Protein AF-A0A7W1DNX0-F1 (afdb_monomer_lite)

Foldseek 3Di:
DEEEWECAEPPDHCVVVVVVCVVDDPLVYAYAYEDDHYGPPDDPVLVVVSVVQVVCCVPVVNHDHHYYSYDPPDVDDDDPDPDDDDDPDDDD

pLDDT: mean 83.92, std 21.85, range [33.31, 98.06]

Structure (mmCIF, N/CA/C/O backbone):
data_AF-A0A7W1DNX0-F1
#
_entry.id   AF-A0A7W1DNX0-F1
#
loop_
_atom_site.group_PDB
_atom_site.id
_atom_site.type_symbol
_atom_site.label_atom_id
_atom_site.label_alt_id
_atom_site.label_comp_id
_atom_site.label_asym_id
_atom_site.label_entity_id
_atom_site.label_seq_id
_atom_site.pdbx_PDB_ins_code
_atom_site.Cartn_x
_atom_site.Cartn_y
_atom_site.Cartn_z
_atom_site.occupancy
_atom_site.B_iso_or_equiv
_atom_site.auth_seq_id
_atom_site.auth_comp_id
_atom_site.auth_asym_id
_atom_site.auth_atom_id
_atom_site.pdbx_PDB_model_num
ATOM 1 N N . MET A 1 1 ? -5.024 -5.968 8.058 1.00 94.19 1 MET A N 1
ATOM 2 C CA . MET A 1 1 ? -3.702 -5.675 7.456 1.00 94.19 1 MET A CA 1
ATOM 3 C C . MET A 1 1 ? -3.898 -4.913 6.157 1.00 94.19 1 MET A C 1
ATOM 5 O O . MET A 1 1 ? -4.715 -5.328 5.342 1.00 94.19 1 MET A O 1
ATOM 9 N N . LEU A 1 2 ? -3.143 -3.831 5.957 1.00 97.31 2 LEU A N 1
ATOM 10 C CA . LEU A 1 2 ? -3.127 -3.060 4.714 1.00 97.31 2 LEU A CA 1
ATOM 11 C C . LEU A 1 2 ? -1.740 -3.160 4.063 1.00 97.31 2 LEU A C 1
ATOM 13 O O . LEU A 1 2 ? -0.737 -2.951 4.739 1.00 97.31 2 LEU A O 1
ATOM 17 N N . THR A 1 3 ? -1.680 -3.483 2.769 1.00 97.25 3 THR A N 1
ATOM 18 C CA . THR A 1 3 ? -0.424 -3.516 1.992 1.00 97.25 3 THR A CA 1
ATOM 19 C C . THR A 1 3 ? -0.408 -2.405 0.951 1.00 97.25 3 THR A C 1
ATOM 21 O O . THR A 1 3 ? -1.425 -2.200 0.286 1.00 97.25 3 THR A O 1
ATOM 24 N N . LEU A 1 4 ? 0.748 -1.780 0.733 1.00 97.12 4 LEU A N 1
ATOM 25 C CA . LEU A 1 4 ? 0.972 -0.768 -0.299 1.00 97.12 4 LEU A CA 1
ATOM 26 C C . LEU A 1 4 ? 2.145 -1.196 -1.194 1.00 97.12 4 LEU A C 1
ATOM 28 O O . LEU A 1 4 ? 3.178 -1.619 -0.682 1.00 97.12 4 LEU A O 1
ATOM 32 N N . HIS A 1 5 ? 1.986 -1.117 -2.517 1.00 97.69 5 HIS A N 1
ATOM 33 C CA . HIS A 1 5 ? 2.980 -1.620 -3.474 1.00 97.69 5 HIS A CA 1
ATOM 34 C C . HIS A 1 5 ? 3.062 -0.751 -4.734 1.00 97.69 5 HIS A C 1
ATOM 36 O O . HIS A 1 5 ? 2.045 -0.271 -5.228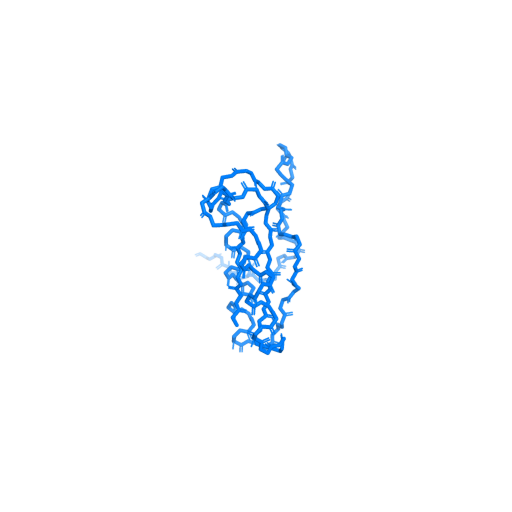 1.00 97.69 5 HIS A O 1
ATOM 42 N N . THR A 1 6 ? 4.237 -0.552 -5.326 1.00 96.75 6 THR A N 1
ATOM 43 C CA . THR A 1 6 ? 4.333 0.150 -6.616 1.00 96.75 6 THR A CA 1
ATOM 44 C C . THR A 1 6 ? 4.017 -0.779 -7.787 1.00 96.75 6 THR A C 1
ATOM 46 O O . THR A 1 6 ? 4.378 -1.951 -7.831 1.00 96.75 6 THR A O 1
ATOM 49 N N . THR A 1 7 ? 3.315 -0.267 -8.788 1.00 95.94 7 THR A N 1
ATOM 50 C CA . THR A 1 7 ? 2.916 -1.040 -9.976 1.00 95.94 7 THR A CA 1
ATOM 51 C C . THR A 1 7 ? 4.092 -1.568 -10.803 1.00 95.94 7 THR A C 1
ATOM 53 O O . THR A 1 7 ? 3.978 -2.601 -11.466 1.00 95.94 7 THR A O 1
ATOM 56 N N . ARG A 1 8 ? 5.217 -0.858 -10.815 1.00 95.88 8 ARG A N 1
ATOM 57 C CA . ARG A 1 8 ? 6.376 -1.176 -11.652 1.00 95.88 8 ARG A CA 1
ATOM 58 C C . ARG A 1 8 ? 7.630 -1.300 -10.781 1.00 95.88 8 ARG A C 1
ATOM 60 O O . ARG A 1 8 ? 8.632 -0.633 -11.025 1.00 95.88 8 ARG A O 1
ATOM 67 N N . ASP A 1 9 ? 7.530 -2.121 -9.739 1.00 97.38 9 ASP A N 1
ATOM 68 C CA . ASP A 1 9 ? 8.634 -2.487 -8.849 1.00 97.38 9 ASP A CA 1
ATOM 69 C C . ASP A 1 9 ? 9.536 -3.557 -9.506 1.00 97.38 9 ASP A C 1
ATOM 71 O O . ASP A 1 9 ? 9.044 -4.647 -9.821 1.00 97.38 9 ASP A O 1
ATOM 75 N N . PRO A 1 10 ? 10.831 -3.274 -9.748 1.00 96.06 10 PRO A N 1
ATOM 76 C CA . PRO A 1 10 ? 11.758 -4.244 -10.329 1.00 96.06 10 PRO A CA 1
ATOM 77 C C . PRO A 1 10 ? 12.379 -5.204 -9.298 1.00 96.06 10 PRO A C 1
ATOM 79 O O . PRO A 1 10 ? 12.978 -6.199 -9.698 1.00 96.06 10 PRO A O 1
ATOM 82 N N . VAL A 1 11 ? 12.276 -4.910 -7.998 1.00 97.38 11 VAL A N 1
ATOM 83 C CA . VAL A 1 11 ? 12.905 -5.678 -6.908 1.00 97.38 11 VAL A CA 1
ATOM 84 C C . VAL A 1 11 ? 11.923 -6.694 -6.336 1.00 97.38 11 VAL A C 1
ATOM 86 O O . VAL A 1 11 ? 12.261 -7.864 -6.167 1.00 97.38 11 VAL A O 1
ATOM 89 N N . VAL A 1 12 ? 10.692 -6.258 -6.070 1.00 96.25 12 VAL A N 1
ATOM 90 C CA . VAL A 1 12 ? 9.609 -7.101 -5.559 1.00 96.25 12 VAL A CA 1
ATOM 91 C C . VAL A 1 12 ? 8.453 -7.008 -6.545 1.00 96.25 12 VAL A C 1
ATOM 93 O O . VAL A 1 12 ? 7.658 -6.086 -6.467 1.00 96.25 12 VAL A O 1
ATOM 96 N N . PRO A 1 13 ? 8.333 -7.915 -7.522 1.00 94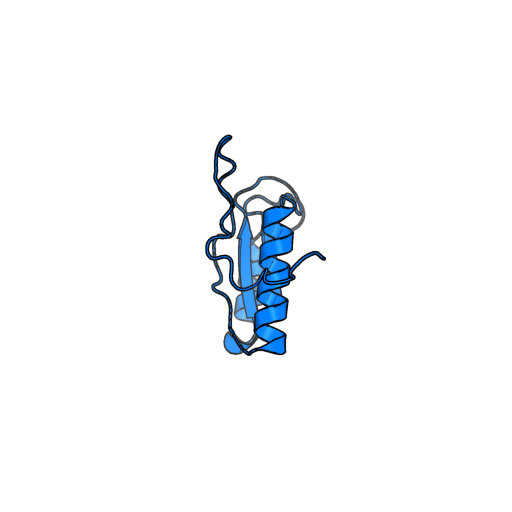.75 13 PRO A N 1
ATOM 97 C CA . PRO A 1 13 ? 7.301 -7.774 -8.538 1.00 94.75 13 PRO A CA 1
ATOM 98 C C . PRO A 1 13 ? 5.883 -7.937 -7.973 1.00 94.75 13 PRO A C 1
ATOM 100 O O . PRO A 1 13 ? 5.626 -8.765 -7.096 1.00 94.75 13 PRO A O 1
ATOM 103 N N . ARG A 1 14 ? 4.924 -7.214 -8.565 1.00 93.25 14 ARG A N 1
ATOM 104 C CA . ARG A 1 14 ? 3.517 -7.170 -8.118 1.00 93.25 14 ARG A CA 1
ATOM 105 C C . ARG A 1 14 ? 2.829 -8.542 -8.032 1.00 93.25 14 ARG A C 1
ATOM 107 O O . ARG A 1 14 ? 1.862 -8.679 -7.293 1.00 93.25 14 ARG A O 1
ATOM 114 N N . PHE A 1 15 ? 3.289 -9.570 -8.750 1.00 94.38 15 PHE A N 1
ATOM 115 C CA . PHE A 1 15 ? 2.668 -10.898 -8.646 1.00 94.38 15 PHE A CA 1
ATOM 116 C C . PHE A 1 15 ? 2.732 -11.462 -7.215 1.00 94.38 15 PHE A C 1
ATOM 118 O O . PHE A 1 15 ? 1.856 -12.237 -6.841 1.00 94.38 15 PHE A O 1
ATOM 125 N N . HIS A 1 16 ? 3.700 -11.040 -6.388 1.00 95.19 16 HIS A N 1
ATOM 126 C CA . HIS A 1 16 ? 3.730 -11.388 -4.964 1.00 95.19 16 HIS A CA 1
ATOM 127 C C . HIS A 1 16 ? 2.502 -10.863 -4.218 1.00 95.19 16 HIS A C 1
ATOM 129 O O . HIS A 1 16 ? 1.962 -11.555 -3.361 1.00 95.19 16 HIS A O 1
ATOM 135 N N . GLN A 1 17 ? 2.024 -9.667 -4.573 1.00 94.56 17 GLN A N 1
ATOM 136 C CA . GLN A 1 17 ? 0.812 -9.090 -4.004 1.00 94.56 17 GLN A CA 1
ATOM 137 C C . GLN A 1 17 ? -0.411 -9.937 -4.376 1.00 94.56 17 GLN A C 1
ATOM 139 O O . GLN A 1 17 ? -1.180 -10.303 -3.492 1.00 94.56 17 GLN A O 1
ATOM 144 N N . THR A 1 18 ? -0.540 -10.330 -5.648 1.00 94.94 18 THR A N 1
ATOM 145 C CA . THR A 1 18 ? -1.608 -11.235 -6.110 1.00 94.94 18 THR A CA 1
ATOM 146 C C . THR A 1 18 ? -1.552 -12.591 -5.404 1.00 94.94 18 THR A C 1
ATOM 148 O O . THR A 1 18 ? -2.577 -13.075 -4.931 1.00 94.94 18 THR A O 1
ATOM 151 N N . LEU A 1 19 ? -0.361 -13.186 -5.281 1.00 97.44 19 LEU A N 1
ATOM 152 C CA . LEU A 1 19 ? -0.175 -14.458 -4.584 1.00 97.44 19 LEU A CA 1
ATOM 153 C C . LEU A 1 19 ? -0.561 -14.341 -3.106 1.00 97.44 19 LEU A C 1
ATOM 155 O O . LEU A 1 19 ? -1.314 -15.170 -2.605 1.00 97.44 19 LEU A O 1
ATOM 159 N N . TYR A 1 20 ? -0.115 -13.288 -2.421 1.00 96.31 20 TYR A N 1
ATOM 160 C CA . TYR A 1 20 ? -0.483 -13.051 -1.028 1.00 96.31 20 TYR A CA 1
ATOM 161 C C . TYR A 1 20 ? -1.999 -12.882 -0.854 1.00 96.31 20 TYR A C 1
ATOM 163 O O . TYR A 1 20 ? -2.584 -13.480 0.046 1.00 96.31 20 TYR A O 1
ATOM 171 N N . GLY A 1 21 ? -2.650 -12.149 -1.765 1.00 96.88 21 GLY A N 1
ATOM 172 C CA . GLY A 1 21 ? -4.105 -11.993 -1.787 1.00 96.88 21 GLY A CA 1
ATOM 173 C C . GLY A 1 21 ? -4.862 -13.311 -1.974 1.00 96.88 21 GLY A C 1
ATOM 174 O O . GLY A 1 21 ? -5.942 -13.466 -1.421 1.00 96.88 21 GLY A O 1
ATOM 175 N N . SER A 1 22 ? -4.283 -14.284 -2.687 1.00 97.06 22 SER A N 1
ATOM 176 C CA . SER A 1 22 ? -4.890 -15.615 -2.854 1.00 97.06 22 SER A CA 1
ATOM 177 C C . SER A 1 22 ? -4.786 -16.516 -1.617 1.00 97.06 22 SER A C 1
ATOM 179 O O . SER A 1 22 ? -5.522 -17.494 -1.512 1.00 97.06 22 SER A O 1
ATOM 181 N N . LEU A 1 23 ? -3.876 -16.203 -0.688 1.00 97.31 23 LEU A N 1
ATOM 182 C CA . LEU A 1 23 ? -3.611 -17.004 0.512 1.00 97.31 23 LEU A CA 1
ATOM 183 C C . LEU A 1 23 ? -4.235 -16.401 1.776 1.00 97.31 23 LEU A C 1
ATOM 185 O O . LEU A 1 23 ? -4.502 -17.123 2.736 1.00 97.31 23 LEU A O 1
ATOM 189 N N . ALA A 1 24 ? -4.431 -15.084 1.805 1.00 96.50 24 ALA A N 1
ATOM 190 C CA . ALA A 1 24 ? -4.954 -14.375 2.963 1.00 96.50 24 ALA A CA 1
ATOM 191 C C . ALA A 1 24 ? -6.493 -14.272 2.934 1.00 96.50 24 ALA A C 1
ATOM 193 O O . ALA A 1 24 ? -7.072 -14.053 1.870 1.00 96.50 24 ALA A O 1
ATOM 194 N N . PRO A 1 25 ? -7.175 -14.340 4.093 1.00 96.31 25 PRO A N 1
ATOM 195 C CA . PRO A 1 25 ? -8.607 -14.060 4.168 1.00 96.31 25 PRO A CA 1
ATOM 196 C C . PRO A 1 25 ? -8.916 -12.614 3.749 1.00 96.31 25 PRO A C 1
ATOM 198 O O . PRO A 1 25 ? -8.374 -11.665 4.325 1.00 96.31 25 PRO A O 1
ATOM 201 N N . GLU A 1 26 ? -9.818 -12.433 2.782 1.00 91.31 26 GLU A N 1
ATOM 202 C CA . GLU A 1 26 ? -10.159 -11.120 2.209 1.00 91.31 26 GLU A CA 1
ATOM 203 C C . GLU A 1 26 ? -10.653 -10.123 3.269 1.00 91.31 26 GLU A C 1
ATOM 205 O O . GLU A 1 26 ? -10.342 -8.927 3.229 1.00 91.31 26 GLU A O 1
ATOM 210 N N . GLN A 1 27 ? -11.372 -10.611 4.280 1.00 94.25 27 GLN A N 1
ATOM 211 C CA . GLN A 1 27 ? -11.863 -9.782 5.374 1.00 94.25 27 GLN A CA 1
ATOM 212 C C . GLN A 1 27 ? -10.734 -9.137 6.196 1.00 94.25 27 GLN A C 1
ATOM 214 O O . GLN A 1 27 ? -10.978 -8.138 6.865 1.00 94.25 27 GLN A O 1
ATOM 219 N N . TRP A 1 28 ? -9.513 -9.687 6.172 1.00 95.38 28 TRP A N 1
ATOM 220 C CA . TRP A 1 28 ? -8.375 -9.226 6.981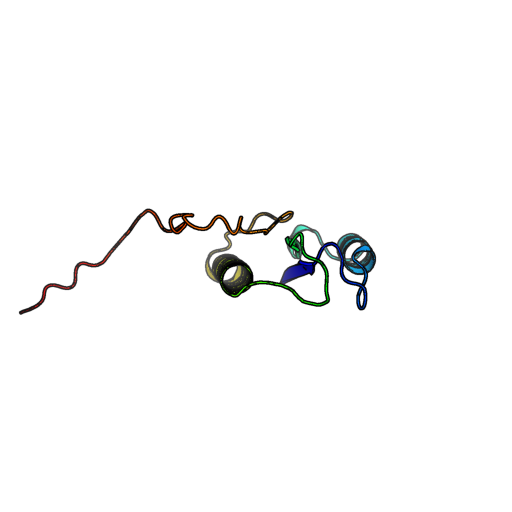 1.00 95.38 28 TRP A CA 1
ATOM 221 C C . TRP A 1 28 ? -7.287 -8.545 6.155 1.00 95.38 28 TRP A C 1
ATOM 223 O O . TRP A 1 28 ? -6.334 -8.005 6.728 1.00 95.38 28 TRP A O 1
ATOM 233 N N . LEU A 1 29 ? -7.433 -8.518 4.831 1.00 97.69 29 LEU A N 1
ATOM 234 C CA . LEU A 1 29 ? -6.450 -7.959 3.919 1.00 97.69 29 LEU A CA 1
ATOM 235 C C . LEU A 1 29 ? -7.074 -6.904 3.002 1.00 97.69 29 LEU A C 1
ATOM 237 O O . LEU A 1 29 ? -8.030 -7.165 2.279 1.00 97.69 29 LEU A O 1
ATOM 241 N N . VAL A 1 30 ? -6.468 -5.718 2.987 1.00 98.06 30 VAL A N 1
ATOM 242 C CA . VAL A 1 30 ? -6.703 -4.690 1.970 1.00 98.06 30 VAL A CA 1
ATOM 243 C C . VAL A 1 30 ? -5.399 -4.454 1.219 1.00 98.06 30 VAL A C 1
ATOM 245 O O . VAL A 1 30 ? -4.364 -4.167 1.821 1.00 98.06 30 VAL A O 1
ATOM 248 N N . GLN A 1 31 ? -5.439 -4.578 -0.106 1.00 97.50 31 GLN A N 1
ATOM 249 C CA . GLN A 1 31 ? -4.272 -4.391 -0.963 1.00 97.50 31 GLN A CA 1
ATOM 250 C C . GLN A 1 31 ? -4.420 -3.129 -1.803 1.00 97.50 31 GLN A C 1
ATOM 252 O O . GLN A 1 31 ? -5.425 -2.959 -2.493 1.00 97.50 31 GLN A O 1
ATOM 257 N N 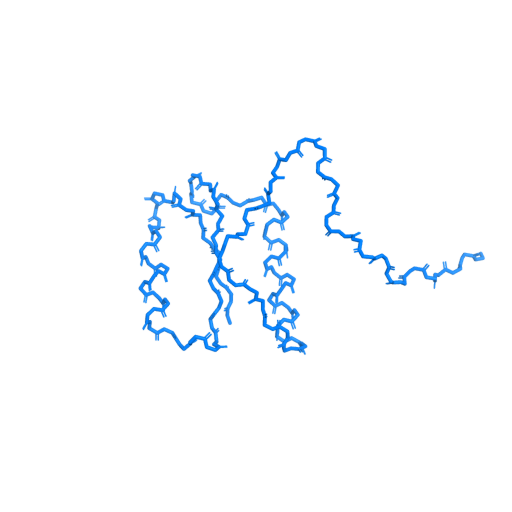. ARG A 1 32 ? -3.413 -2.256 -1.752 1.00 97.25 32 ARG A N 1
ATOM 258 C CA . ARG A 1 32 ? -3.332 -1.027 -2.538 1.00 97.25 32 ARG A CA 1
ATOM 259 C C . ARG A 1 32 ? -2.079 -0.986 -3.397 1.00 97.25 32 ARG A C 1
ATOM 261 O O . ARG A 1 32 ? -1.055 -1.581 -3.051 1.00 97.25 32 ARG A O 1
ATOM 268 N N . THR A 1 33 ? -2.153 -0.258 -4.504 1.00 96.19 33 THR A N 1
ATOM 269 C CA . THR A 1 33 ? -1.031 -0.042 -5.416 1.00 96.19 33 THR A CA 1
ATOM 270 C C . THR A 1 33 ? -0.860 1.421 -5.780 1.00 96.19 33 THR A C 1
ATOM 272 O O . THR A 1 33 ? -1.852 2.104 -5.971 1.00 96.19 33 THR A O 1
ATOM 275 N N . VAL A 1 34 ? 0.376 1.873 -5.977 1.00 96.06 34 VAL A N 1
ATOM 276 C CA . VAL A 1 34 ? 0.694 3.190 -6.545 1.00 96.06 34 VAL A CA 1
ATOM 277 C C . VAL A 1 34 ? 1.283 3.014 -7.941 1.00 96.06 34 VAL A C 1
ATOM 279 O O . VAL A 1 34 ? 2.230 2.247 -8.155 1.00 96.06 34 VAL A O 1
ATOM 282 N N . ASN A 1 35 ? 0.748 3.734 -8.919 1.00 94.44 35 ASN A N 1
ATOM 283 C CA . ASN A 1 35 ? 1.250 3.812 -10.279 1.00 94.44 35 ASN A CA 1
ATOM 284 C C . ASN A 1 35 ? 2.602 4.547 -10.402 1.00 94.44 35 ASN A C 1
ATOM 286 O O . ASN A 1 35 ? 2.706 5.608 -11.014 1.00 94.44 35 ASN A O 1
ATOM 290 N N . ALA A 1 36 ? 3.669 3.939 -9.890 1.00 93.62 36 ALA A N 1
ATOM 291 C CA . ALA A 1 36 ? 5.043 4.417 -10.007 1.00 93.62 36 ALA A CA 1
ATOM 292 C C . ALA A 1 36 ? 6.002 3.302 -10.454 1.00 93.62 36 ALA A C 1
ATOM 294 O O . ALA A 1 36 ? 5.689 2.112 -10.339 1.00 93.62 36 ALA A O 1
ATOM 295 N N . PHE A 1 37 ? 7.163 3.711 -10.975 1.00 95.25 37 PHE A N 1
ATOM 296 C CA . PHE A 1 37 ? 8.311 2.845 -11.256 1.00 95.25 37 PHE A CA 1
ATOM 297 C C . PHE A 1 37 ? 9.340 2.949 -10.129 1.00 95.25 37 PHE A C 1
ATOM 299 O O . PHE A 1 37 ? 9.671 4.059 -9.718 1.00 95.25 37 PHE A O 1
ATOM 306 N N . GLY A 1 38 ? 9.850 1.804 -9.668 1.00 94.81 38 GLY A N 1
ATOM 307 C CA . GLY A 1 38 ? 10.821 1.709 -8.573 1.00 94.81 38 GLY A CA 1
ATOM 308 C C . GLY A 1 38 ? 10.274 1.007 -7.326 1.00 94.81 38 GLY A C 1
ATOM 309 O O . GLY A 1 38 ? 9.063 0.835 -7.182 1.00 94.81 38 GLY A O 1
ATOM 310 N N . HIS A 1 39 ? 11.179 0.587 -6.440 1.00 96.81 39 HIS A N 1
ATOM 311 C CA . HIS A 1 39 ? 10.847 -0.106 -5.192 1.00 96.81 39 HIS A CA 1
ATOM 312 C C . HIS A 1 39 ? 10.408 0.891 -4.118 1.00 96.81 39 HIS A C 1
ATOM 314 O O . HIS A 1 39 ? 11.135 1.842 -3.839 1.00 96.81 39 HIS A O 1
ATOM 320 N N . CYS A 1 40 ? 9.218 0.690 -3.544 1.00 94.88 40 CYS A N 1
ATOM 321 C CA . CYS A 1 40 ? 8.634 1.577 -2.526 1.00 94.88 40 CYS A CA 1
ATOM 322 C C . CYS A 1 40 ? 8.600 3.070 -2.919 1.00 94.88 40 CYS A C 1
ATOM 324 O O . CYS A 1 40 ? 8.681 3.945 -2.059 1.00 94.88 40 CYS A O 1
ATOM 326 N N . GLN A 1 41 ? 8.463 3.364 -4.217 1.00 95.06 41 GLN A N 1
ATOM 327 C CA . GLN A 1 41 ? 8.404 4.725 -4.759 1.00 95.06 41 GLN A CA 1
ATOM 328 C C . GLN A 1 41 ? 7.022 5.359 -4.524 1.00 95.06 41 GLN A C 1
ATOM 330 O O . GLN A 1 41 ? 6.254 5.587 -5.459 1.00 95.06 41 GLN A O 1
ATOM 335 N N . PHE A 1 42 ? 6.703 5.602 -3.256 1.00 93.69 42 PHE A N 1
ATOM 336 C CA . PHE A 1 42 ? 5.519 6.327 -2.800 1.00 93.69 42 PHE A CA 1
ATOM 337 C C . PHE A 1 42 ? 5.922 7.738 -2.383 1.00 93.69 42 PHE A C 1
ATOM 339 O O . PHE A 1 42 ? 7.027 7.951 -1.880 1.00 93.69 42 PHE A O 1
ATOM 346 N N . ASN A 1 43 ? 5.023 8.703 -2.535 1.00 93.50 43 ASN A N 1
ATOM 347 C CA . ASN A 1 43 ? 5.207 10.002 -1.893 1.00 93.50 43 ASN A CA 1
ATOM 348 C C . ASN A 1 43 ? 4.683 9.988 -0.444 1.00 93.50 43 ASN A C 1
ATOM 350 O O . ASN A 1 43 ? 3.999 9.059 -0.009 1.00 93.50 43 ASN A O 1
ATOM 354 N N . GLN A 1 44 ? 4.999 11.041 0.311 1.00 94.38 44 GLN A N 1
ATOM 355 C CA . GLN A 1 44 ? 4.624 11.143 1.721 1.00 94.38 44 GLN A CA 1
ATOM 356 C C . GLN A 1 44 ? 3.104 11.095 1.937 1.00 94.38 44 GLN A C 1
ATOM 358 O O . GLN A 1 44 ? 2.649 10.450 2.875 1.00 94.38 44 GLN A O 1
ATOM 363 N N . GLN A 1 45 ? 2.319 11.738 1.070 1.00 93.44 45 GLN A N 1
ATOM 364 C CA . GLN A 1 45 ? 0.860 11.771 1.204 1.00 93.44 45 GLN A CA 1
ATOM 365 C C . GLN A 1 45 ? 0.254 10.383 0.974 1.00 93.44 45 GLN A C 1
ATOM 367 O O . GLN A 1 45 ? -0.560 9.945 1.774 1.00 93.44 45 GLN A O 1
ATOM 372 N N . GLU A 1 46 ? 0.704 9.651 -0.050 1.00 94.56 46 GLU A N 1
ATOM 373 C CA . GLU A 1 46 ? 0.263 8.269 -0.311 1.00 94.56 46 GLU A CA 1
ATOM 374 C C . GLU A 1 46 ? 0.512 7.348 0.889 1.00 94.56 46 GLU A C 1
ATOM 376 O O . GLU A 1 46 ? -0.344 6.537 1.248 1.00 94.56 46 GLU A O 1
ATOM 381 N N . MET A 1 47 ? 1.678 7.489 1.525 1.00 95.69 47 MET A N 1
ATOM 382 C CA . MET A 1 47 ? 2.038 6.703 2.701 1.00 95.69 47 MET A CA 1
ATOM 383 C C . MET A 1 47 ? 1.186 7.073 3.921 1.00 95.69 47 MET A C 1
ATOM 385 O O . MET A 1 47 ? 0.667 6.175 4.583 1.00 95.69 47 MET A O 1
ATOM 389 N N . LEU A 1 48 ? 1.021 8.370 4.203 1.00 96.19 48 LEU A N 1
ATOM 390 C CA . LEU A 1 48 ? 0.227 8.848 5.338 1.00 96.19 48 LEU A CA 1
ATOM 391 C C . LEU A 1 48 ? -1.249 8.475 5.186 1.00 96.19 48 LEU A C 1
ATOM 393 O O . LEU A 1 48 ? -1.815 7.905 6.108 1.00 96.19 48 LEU A O 1
ATOM 397 N N . THR A 1 49 ? -1.845 8.659 4.004 1.00 94.75 49 THR A N 1
ATOM 398 C CA . THR A 1 49 ? -3.233 8.243 3.747 1.00 94.75 49 THR A CA 1
ATOM 399 C C . THR A 1 49 ? -3.424 6.740 3.947 1.00 94.75 49 THR A C 1
ATOM 401 O O . THR A 1 49 ? -4.410 6.313 4.541 1.00 94.75 49 THR A O 1
ATOM 404 N N . ALA A 1 50 ? -2.484 5.909 3.486 1.00 96.19 50 ALA A N 1
ATOM 405 C CA . ALA A 1 50 ? -2.557 4.467 3.714 1.00 96.19 50 ALA A CA 1
ATOM 406 C C . ALA A 1 50 ? -2.431 4.091 5.202 1.00 96.19 50 ALA A C 1
ATOM 408 O O . ALA A 1 50 ? -3.056 3.123 5.638 1.00 96.19 50 ALA A O 1
ATOM 409 N N . PHE A 1 51 ? -1.632 4.839 5.967 1.00 97.50 51 PHE A N 1
ATOM 410 C CA . PHE A 1 51 ? -1.476 4.638 7.403 1.00 97.50 51 PHE A CA 1
ATOM 411 C C . PHE A 1 51 ? -2.717 5.083 8.186 1.00 97.50 51 PHE A C 1
ATOM 413 O O . PHE A 1 51 ? -3.223 4.306 8.990 1.00 97.50 51 PHE A O 1
ATOM 420 N N . ASP A 1 52 ? -3.253 6.269 7.905 1.00 97.56 52 ASP A N 1
ATOM 421 C CA . ASP A 1 52 ? -4.460 6.791 8.553 1.00 97.56 52 ASP A CA 1
ATOM 422 C C . ASP A 1 52 ? -5.659 5.864 8.315 1.00 97.56 52 ASP A C 1
ATOM 424 O O . ASP A 1 52 ? -6.371 5.506 9.252 1.00 97.56 52 ASP A O 1
ATOM 428 N N . ASP A 1 53 ? -5.821 5.369 7.086 1.00 97.56 53 ASP A N 1
ATOM 429 C CA . ASP A 1 53 ? -6.859 4.393 6.746 1.00 97.56 53 ASP A CA 1
ATOM 430 C C . ASP A 1 53 ? -6.695 3.061 7.496 1.00 97.56 53 ASP A C 1
ATOM 432 O O . ASP A 1 53 ? -7.681 2.413 7.853 1.00 97.56 53 ASP A O 1
ATOM 436 N N . LEU A 1 54 ? -5.455 2.630 7.755 1.00 97.81 54 LEU A N 1
ATOM 437 C CA . LEU A 1 54 ? -5.196 1.458 8.590 1.00 97.81 54 LEU A CA 1
ATOM 438 C C . LEU A 1 54 ? -5.570 1.729 10.054 1.00 97.81 54 LEU A C 1
ATOM 440 O O . LEU A 1 54 ? -6.168 0.859 10.687 1.00 97.81 54 LEU A O 1
ATOM 444 N N . VAL A 1 55 ? -5.236 2.907 10.584 1.00 98.06 55 VAL A N 1
ATOM 445 C CA . VAL A 1 55 ? -5.566 3.310 11.959 1.00 98.06 55 VAL A CA 1
ATOM 446 C C . VAL A 1 55 ? -7.081 3.368 12.157 1.00 98.06 55 VAL A C 1
ATOM 448 O O . VAL A 1 55 ? -7.584 2.763 13.103 1.00 98.06 55 VAL A O 1
ATOM 451 N N . LEU A 1 56 ? -7.815 4.004 11.239 1.00 97.00 56 LEU A N 1
ATOM 452 C CA . LEU A 1 56 ? -9.283 4.057 11.260 1.00 97.00 56 LEU A CA 1
ATOM 453 C C . LEU A 1 56 ? -9.907 2.663 11.174 1.00 97.00 56 LEU A C 1
ATOM 455 O O . LEU A 1 56 ? -10.879 2.362 11.865 1.00 97.00 56 LEU A O 1
ATOM 459 N N . TRP A 1 57 ? -9.335 1.773 10.362 1.00 97.50 57 TRP A N 1
ATOM 460 C CA . TRP A 1 57 ? -9.830 0.404 10.295 1.00 97.50 57 TRP A CA 1
ATOM 461 C C . TRP A 1 57 ? -9.655 -0.344 11.615 1.00 97.50 57 TRP A C 1
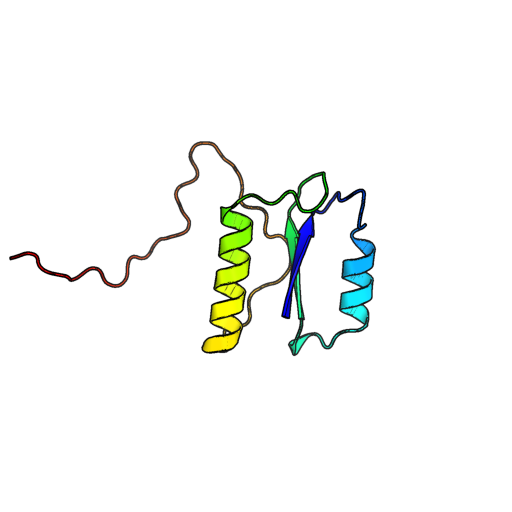ATOM 463 O O . TRP A 1 57 ? -10.569 -1.039 12.054 1.00 97.50 57 TRP A O 1
ATOM 473 N N . VAL A 1 58 ? -8.487 -0.215 12.244 1.00 97.19 58 VAL A N 1
ATOM 474 C CA . VAL A 1 58 ? -8.173 -0.917 13.494 1.00 97.19 58 VAL A CA 1
ATOM 475 C C . VAL A 1 58 ? -8.987 -0.369 14.664 1.00 97.19 58 VAL A C 1
ATOM 477 O O . VAL A 1 58 ? -9.498 -1.160 15.454 1.00 97.19 58 VAL A O 1
ATOM 480 N N . ASN A 1 59 ? -9.117 0.952 14.769 1.00 97.94 59 ASN A N 1
ATOM 481 C CA . ASN A 1 59 ? -9.769 1.594 15.909 1.00 97.94 59 ASN A CA 1
ATOM 482 C C . ASN A 1 59 ? -11.294 1.616 15.778 1.00 97.94 59 ASN A C 1
ATOM 484 O O . ASN A 1 59 ? -11.994 1.328 16.745 1.00 97.94 59 ASN A O 1
ATOM 488 N N . ASP A 1 60 ? -11.798 1.911 14.578 1.00 97.38 60 ASP A N 1
ATOM 489 C CA . ASP A 1 60 ? -13.214 2.225 14.358 1.00 97.38 60 ASP A CA 1
ATOM 490 C C . ASP A 1 60 ? -13.923 1.193 13.467 1.00 97.38 60 ASP A C 1
ATOM 492 O O . ASP A 1 60 ? -15.118 1.304 13.190 1.00 97.38 60 ASP A O 1
ATOM 496 N N . GLY A 1 61 ? -13.205 0.172 12.986 1.00 96.00 61 GLY A N 1
ATOM 497 C CA . GLY A 1 61 ? -13.762 -0.872 12.121 1.00 96.00 61 GLY A CA 1
ATOM 498 C C . GLY A 1 61 ? -14.059 -0.409 10.690 1.00 96.00 61 GLY A C 1
ATOM 499 O O . GLY A 1 61 ? -14.624 -1.174 9.904 1.00 96.00 61 GLY A O 1
ATOM 500 N N . VAL A 1 62 ? -13.665 0.812 10.316 1.00 96.31 62 VAL A N 1
ATOM 501 C CA . VAL A 1 62 ? -13.915 1.381 8.985 1.00 96.31 62 VAL A CA 1
ATOM 502 C C . VAL A 1 62 ? -12.956 0.758 7.971 1.00 96.31 62 VAL A C 1
ATOM 504 O O . VAL A 1 62 ? -11.818 1.193 7.820 1.00 96.31 62 VAL A O 1
ATOM 507 N N . ARG A 1 63 ? -13.397 -0.297 7.275 1.00 95.62 63 ARG A N 1
ATOM 508 C CA . ARG A 1 63 ? -12.555 -1.005 6.298 1.00 95.62 63 ARG A CA 1
ATOM 509 C C . ARG A 1 63 ? -12.267 -0.124 5.068 1.00 95.62 63 ARG A C 1
ATOM 511 O O . ARG A 1 63 ? -13.210 0.236 4.361 1.00 95.62 63 ARG A O 1
ATOM 518 N N . PRO A 1 64 ? -10.993 0.151 4.737 1.00 96.31 64 PRO A N 1
ATOM 519 C CA . PRO A 1 64 ? -10.642 0.964 3.584 1.00 96.31 64 PRO A CA 1
ATOM 520 C C . PRO A 1 64 ? -10.858 0.234 2.257 1.00 96.31 64 PRO A C 1
ATOM 522 O O . PRO A 1 64 ? -10.795 -0.996 2.169 1.00 96.31 64 PRO A O 1
ATOM 525 N N . ALA A 1 65 ? -11.036 1.013 1.188 1.00 94.69 65 ALA A N 1
ATOM 526 C CA . ALA A 1 65 ? -11.002 0.493 -0.174 1.00 94.69 65 ALA A CA 1
ATOM 527 C C . ALA A 1 65 ? -9.578 0.046 -0.556 1.00 94.69 65 ALA A C 1
ATOM 529 O O . ALA A 1 65 ? -8.600 0.723 -0.227 1.00 94.69 65 ALA A O 1
ATOM 530 N N . GLY A 1 66 ? -9.463 -1.084 -1.258 1.00 95.12 66 GLY A N 1
ATOM 531 C CA . GLY A 1 66 ? -8.227 -1.495 -1.933 1.00 95.12 66 GLY A CA 1
ATOM 532 C C . GLY A 1 66 ? -8.070 -0.834 -3.308 1.00 95.12 66 GLY A C 1
ATOM 533 O O . GLY A 1 66 ? -8.861 0.027 -3.682 1.00 95.12 66 GLY A O 1
ATOM 534 N N . GLY A 1 67 ? -7.080 -1.275 -4.085 1.00 93.69 67 GLY A N 1
ATOM 535 C CA . GLY A 1 67 ? -6.876 -0.833 -5.470 1.00 93.69 67 GLY A CA 1
ATOM 536 C C . GLY A 1 67 ? -5.866 0.308 -5.628 1.00 93.69 67 GLY A C 1
ATOM 537 O O . GLY A 1 67 ? -4.848 0.337 -4.942 1.00 93.69 67 GLY A O 1
ATOM 538 N N . ASP A 1 68 ? -6.097 1.208 -6.584 1.00 93.75 68 ASP A N 1
ATOM 539 C CA . ASP A 1 68 ? -5.167 2.302 -6.896 1.00 93.75 68 ASP A CA 1
ATOM 540 C C . ASP A 1 68 ? -5.187 3.388 -5.808 1.00 93.75 68 ASP A C 1
ATOM 542 O O . ASP A 1 68 ? -6.235 3.936 -5.475 1.00 93.75 68 ASP A O 1
ATOM 546 N N . ALA A 1 69 ? -4.013 3.686 -5.263 1.00 92.69 69 ALA A N 1
ATOM 547 C CA . ALA A 1 69 ? -3.764 4.694 -4.243 1.00 92.69 69 ALA A CA 1
ATOM 548 C C . ALA A 1 69 ? -2.937 5.871 -4.780 1.00 92.69 69 ALA A C 1
ATOM 550 O O . ALA A 1 69 ? -2.471 6.691 -3.994 1.00 92.69 69 ALA A O 1
ATOM 551 N N . THR A 1 70 ? -2.715 5.962 -6.096 1.00 90.69 70 THR A N 1
ATOM 552 C CA . THR A 1 70 ? -1.980 7.080 -6.686 1.00 90.69 70 THR A CA 1
ATOM 553 C C . THR A 1 70 ? -2.698 8.393 -6.448 1.00 90.69 70 THR A C 1
ATOM 555 O O . THR A 1 70 ? -3.760 8.669 -7.013 1.00 90.69 70 THR A O 1
ATOM 558 N N . ILE A 1 71 ? -2.043 9.257 -5.678 1.00 83.44 71 ILE A N 1
ATOM 559 C CA . ILE A 1 71 ? -2.427 10.658 -5.607 1.00 83.44 71 ILE A CA 1
ATOM 560 C C . ILE A 1 71 ? -1.934 11.315 -6.891 1.00 83.44 71 ILE A C 1
ATOM 562 O O . ILE A 1 71 ? -0.743 11.298 -7.212 1.00 83.44 71 ILE A O 1
ATOM 566 N N . ARG A 1 72 ? -2.853 11.898 -7.668 1.00 68.00 72 ARG A N 1
ATOM 567 C CA . ARG A 1 72 ? -2.465 12.688 -8.839 1.00 68.00 72 ARG A CA 1
ATOM 568 C C . ARG A 1 72 ? -1.647 13.891 -8.374 1.00 68.00 72 ARG A C 1
ATOM 570 O O . ARG A 1 72 ? -2.208 14.869 -7.897 1.00 68.00 72 ARG A O 1
ATOM 577 N N . GLN A 1 73 ? -0.340 13.838 -8.606 1.00 55.09 73 GLN A N 1
ATOM 578 C CA . GLN A 1 73 ? 0.582 14.965 -8.467 1.00 55.09 73 GLN A CA 1
ATOM 579 C C . GLN A 1 73 ? 0.313 15.993 -9.583 1.00 55.09 73 GLN A C 1
ATOM 581 O O . GLN A 1 73 ? 1.073 16.099 -10.541 1.00 55.09 73 GLN A O 1
ATOM 586 N N . HIS A 1 74 ? -0.823 16.695 -9.542 1.00 44.41 74 HIS A N 1
ATOM 587 C CA . HIS A 1 74 ? -1.006 17.901 -10.352 1.00 44.41 74 HIS A CA 1
ATOM 588 C C . HIS A 1 74 ? -0.487 19.107 -9.556 1.00 44.41 74 HIS A C 1
ATOM 590 O O . HIS A 1 74 ? -0.798 19.205 -8.370 1.00 44.41 74 HIS A O 1
ATOM 596 N N . PRO A 1 75 ? 0.241 20.051 -10.185 1.00 47.59 75 PRO A N 1
ATOM 597 C CA . PRO A 1 75 ? 0.917 21.165 -9.503 1.00 47.59 75 PRO A CA 1
ATOM 598 C C . PRO A 1 75 ? -0.015 22.182 -8.814 1.00 47.59 75 PRO A C 1
ATOM 600 O O . PRO A 1 75 ? 0.461 23.179 -8.283 1.00 47.59 75 PRO A O 1
ATOM 603 N N . TRP A 1 76 ? -1.329 21.947 -8.801 1.00 51.41 76 TRP A N 1
ATOM 604 C CA . TRP A 1 76 ? -2.306 22.758 -8.070 1.00 51.41 76 TRP A CA 1
ATOM 605 C C . TRP A 1 76 ? -3.385 21.926 -7.358 1.00 51.41 76 TRP A C 1
ATOM 607 O O . TRP A 1 76 ? -4.421 22.466 -6.980 1.00 51.41 76 TRP A O 1
ATOM 617 N N . ALA A 1 77 ? -3.185 20.618 -7.168 1.00 45.72 77 ALA A N 1
ATOM 618 C CA . ALA A 1 77 ? -4.184 19.789 -6.502 1.00 45.72 77 ALA A CA 1
ATOM 619 C C . ALA A 1 77 ? -4.357 20.214 -5.029 1.00 45.72 77 ALA A C 1
ATOM 621 O O . ALA A 1 77 ? -3.512 19.955 -4.175 1.00 45.72 77 ALA A O 1
ATOM 622 N N . VAL A 1 78 ? -5.476 20.896 -4.778 1.00 44.59 78 VAL A N 1
ATOM 623 C CA . VAL A 1 78 ? -6.053 21.229 -3.471 1.00 44.59 78 VAL A CA 1
ATOM 624 C C . VAL A 1 78 ? -6.090 19.973 -2.582 1.00 44.59 78 VAL A C 1
ATOM 626 O O . VAL A 1 78 ? -6.380 18.890 -3.100 1.00 44.59 78 VAL A O 1
ATOM 629 N N . PRO A 1 79 ? -5.823 20.078 -1.264 1.00 41.28 79 PRO A N 1
ATOM 630 C CA . PRO A 1 79 ? -5.762 18.913 -0.391 1.00 41.28 79 PRO A CA 1
ATOM 631 C C . PRO A 1 79 ? -7.129 18.228 -0.330 1.00 41.28 79 PRO A C 1
ATOM 633 O O . PRO A 1 79 ? -8.154 18.892 -0.148 1.00 41.28 79 PRO A O 1
ATOM 636 N N . ILE A 1 80 ? -7.155 16.896 -0.408 1.00 46.25 80 ILE A N 1
ATOM 637 C CA . ILE A 1 80 ? -8.327 16.125 0.020 1.00 46.25 80 ILE A CA 1
ATOM 638 C C . ILE A 1 80 ? -8.325 16.150 1.549 1.00 46.25 80 ILE A C 1
ATOM 640 O O . ILE A 1 80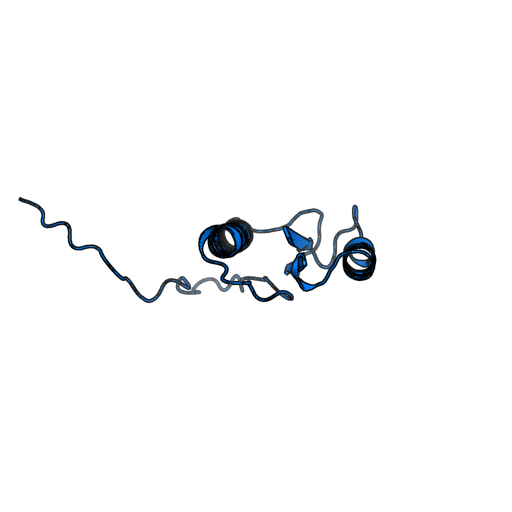 ? -7.755 15.306 2.226 1.00 46.25 80 ILE A O 1
ATOM 644 N N . GLY A 1 81 ? -8.920 17.225 2.047 1.00 44.78 81 GLY A N 1
ATOM 645 C CA . GLY A 1 81 ? -9.142 17.577 3.436 1.00 44.78 81 GLY A CA 1
ATOM 646 C C . GLY A 1 81 ? -10.206 18.665 3.462 1.00 44.78 81 GLY A C 1
ATOM 647 O O . GLY A 1 81 ? -9.941 19.799 3.839 1.00 44.78 81 GLY A O 1
ATOM 648 N N . ILE A 1 82 ? -11.407 18.350 2.975 1.00 43.31 82 ILE A N 1
ATOM 649 C CA . ILE A 1 82 ? -12.594 19.177 3.202 1.00 43.31 82 ILE A CA 1
ATOM 650 C C . ILE A 1 82 ? -13.686 18.190 3.618 1.00 43.31 82 ILE A C 1
ATOM 652 O O . ILE A 1 82 ? -14.202 17.437 2.800 1.00 43.31 82 ILE A O 1
ATOM 656 N N . ARG A 1 83 ? -13.990 18.083 4.913 1.00 40.34 83 ARG A N 1
ATOM 657 C CA . ARG A 1 83 ? -14.435 19.200 5.760 1.00 40.34 83 ARG A CA 1
ATOM 658 C C . ARG A 1 83 ? -13.562 19.415 7.009 1.00 40.34 83 ARG A C 1
ATOM 660 O O . ARG A 1 83 ? -13.143 18.430 7.610 1.00 40.34 83 ARG A O 1
ATOM 667 N N . PRO A 1 84 ? -13.389 20.673 7.461 1.00 41.56 84 PRO A N 1
ATOM 668 C CA . PRO A 1 84 ? -12.968 20.945 8.824 1.00 41.56 84 PRO A CA 1
ATOM 669 C C . PRO A 1 84 ? -14.140 20.585 9.744 1.00 41.56 84 PRO A C 1
ATOM 671 O O . PRO A 1 84 ? -15.250 21.099 9.586 1.00 41.56 84 PRO A O 1
ATOM 674 N N . ALA A 1 85 ? -13.915 19.681 10.685 1.00 40.19 85 ALA A N 1
ATOM 675 C CA . ALA A 1 85 ? -14.762 19.551 11.856 1.00 40.19 85 ALA A CA 1
ATOM 676 C C . ALA A 1 85 ? -13.857 19.726 13.077 1.00 40.19 85 ALA A C 1
ATOM 678 O O . ALA A 1 85 ? -13.008 18.885 13.346 1.00 40.19 85 ALA A O 1
ATOM 679 N N . VAL A 1 86 ? -14.089 20.841 13.777 1.00 42.50 86 VAL A N 1
ATOM 680 C CA . VAL A 1 86 ? -13.517 21.264 15.065 1.00 42.50 86 VAL A CA 1
ATOM 681 C C . VAL A 1 86 ? -12.103 21.867 15.018 1.00 42.50 86 VAL A C 1
ATOM 683 O O . VAL A 1 86 ? -11.109 21.219 15.318 1.00 42.50 86 VAL A O 1
ATOM 686 N N . ILE A 1 87 ? -12.044 23.176 14.755 1.00 41.75 87 ILE A N 1
ATOM 687 C CA . ILE A 1 87 ? -11.199 24.081 15.546 1.00 41.75 87 ILE A CA 1
ATOM 688 C C . ILE A 1 87 ? -12.152 25.128 16.115 1.00 41.75 87 ILE A C 1
ATOM 690 O O . ILE A 1 87 ? -12.428 26.141 15.483 1.00 41.75 87 ILE A O 1
ATOM 694 N N . GLU A 1 88 ? -12.697 24.832 17.288 1.00 43.12 88 GLU A N 1
ATOM 695 C CA . GLU A 1 88 ? -13.138 25.867 18.214 1.00 43.12 88 GLU A CA 1
ATOM 696 C C . GLU A 1 88 ? -12.223 25.750 19.430 1.00 43.12 88 GLU A C 1
ATOM 698 O O . GLU A 1 88 ? -12.504 25.028 20.381 1.00 43.12 88 GLU A O 1
ATOM 703 N N . CYS A 1 89 ? -11.071 26.405 19.347 1.00 33.31 89 CYS A N 1
ATOM 704 C CA . CYS A 1 89 ? -10.348 26.845 20.527 1.00 33.31 89 CYS A CA 1
ATOM 705 C C . CYS A 1 89 ? -10.307 28.363 20.413 1.00 33.31 89 CYS A C 1
ATOM 707 O O . CYS A 1 89 ? -9.594 28.906 19.573 1.00 33.31 89 CYS A O 1
ATOM 709 N N . ALA A 1 90 ? -11.161 29.012 21.198 1.00 34.41 90 ALA A N 1
ATOM 710 C CA . ALA A 1 90 ? -11.112 30.439 21.440 1.00 34.41 90 ALA A CA 1
ATOM 711 C C . ALA A 1 90 ? -9.736 30.810 22.016 1.00 34.41 90 ALA A C 1
ATOM 713 O O . ALA A 1 90 ? -9.256 30.154 22.942 1.00 34.41 90 ALA A O 1
ATOM 714 N N . GLU A 1 91 ? -9.115 31.841 21.452 1.00 40.19 91 GLU A N 1
ATOM 715 C CA . GLU A 1 91 ? -8.026 32.576 22.090 1.00 40.19 91 GLU A CA 1
ATOM 716 C C . GLU A 1 91 ? -8.646 33.668 22.979 1.00 40.19 91 GLU A C 1
ATOM 718 O O . GLU A 1 91 ? -9.461 34.464 22.504 1.00 40.19 91 GLU A O 1
ATOM 723 N N . GLU A 1 92 ? -8.257 33.683 24.255 1.00 42.28 92 GLU A N 1
ATOM 724 C CA . GLU A 1 92 ? -8.117 34.896 25.076 1.00 42.28 92 GLU A CA 1
ATOM 725 C C . GLU A 1 92 ? -6.622 35.166 25.272 1.00 42.28 92 GLU A C 1
ATOM 727 O O . GLU A 1 92 ? -5.875 34.180 25.493 1.00 42.28 92 GLU A O 1
#

Sequence (92 aa):
MLTLHTTRDPVVPRFHQTLYGSLAPEQWLVQRTVNAFGHCQFNQQEMLTAFDDLVLWVNDGVRPAGGDATIRQHPWAVPIGIRPAVIECAEE

Secondary structure (DSSP, 8-state):
-EEEEEEE-SSS-THHHHHHHHHS-GGG-EEEEEEEESTT---HHHHHHHHHHHHHHHHH--PPP-EE------TT---S------------

Radius of gyration: 16.21 Å; chains: 1; bounding box: 28×52×37 Å